Protein AF-A0A0U5NRX4-F1 (afdb_monomer)

Solvent-accessible surface area (backbone atoms only — not comparable to full-atom values): 5399 Å² total; per-residue (Å²): 111,68,68,61,33,54,51,49,36,49,51,48,51,50,49,64,69,50,47,58,55,40,50,52,48,52,51,53,56,69,75,45,86,70,86,80,71,52,75,68,56,57,48,52,51,51,49,30,50,50,54,52,51,52,49,51,51,50,52,46,43,60,67,60,47,64,34,87,88,38,40,75,78,53,66,84,43,94,61,42,73,64,51,42,34,66,76,48,81,81,84,121

Secondary structure (DSSP, 8-state):
-HHHHHHHHHHHHHHHHHTHHHHHHHHHHHHS--TT--HHHHHHHHHHHHHHHHHHHHHHHHHHTSSTTTHHHHTTSTTHHHHHHHH-TT--

Foldseek 3Di:
DVVVLVVLQVVLVVLVVCLVVLVVVLVVVVPDPPPDDDPVVVVSNVVSVVSNVVVVVVVCCLVPCPDPVNVVVCVPPPCVVNVCSHRPVDPD

Radius of gyration: 17.12 Å; Cα contacts (8 Å, |Δi|>4): 42; chains: 1; bounding box: 37×24×47 Å

pLDDT: mean 72.94, std 11.6, range [46.16, 88.94]

Sequence (92 aa):
MKYAATILQMLDGIFTNLICIPILFILYCKFSPFKKRGKKWKLVYRICLGLVMLYLIRCFFAGFIFTEINYPRFTDSPFLPVYEALFYPNHG

Mean predicted aligned error: 10.57 Å

Structure (mmCIF, N/CA/C/O backbone):
data_AF-A0A0U5NRX4-F1
#
_entry.id   AF-A0A0U5NRX4-F1
#
loop_
_atom_site.group_PDB
_atom_site.id
_atom_site.type_symbol
_atom_site.label_atom_id
_atom_site.label_alt_id
_atom_site.label_comp_id
_atom_site.label_asym_id
_atom_site.label_entity_id
_atom_site.label_seq_id
_atom_site.pdbx_PDB_ins_code
_atom_site.Cartn_x
_atom_site.Cartn_y
_atom_site.Cartn_z
_atom_site.occupancy
_atom_site.B_iso_or_equiv
_atom_site.auth_seq_id
_atom_site.auth_comp_id
_atom_site.auth_asym_id
_atom_site.auth_atom_id
_atom_site.pdbx_PDB_model_num
ATOM 1 N N . MET A 1 1 ? 16.463 9.225 -15.126 1.00 56.22 1 MET A N 1
ATOM 2 C CA . MET A 1 1 ? 15.202 8.483 -14.882 1.00 56.22 1 MET A CA 1
ATOM 3 C C . MET A 1 1 ? 15.366 7.249 -13.987 1.00 56.22 1 MET A C 1
ATOM 5 O O . MET A 1 1 ? 14.460 6.997 -13.209 1.00 56.22 1 MET A O 1
ATOM 9 N N . LYS A 1 2 ? 16.512 6.538 -14.000 1.00 58.91 2 LYS A N 1
ATOM 10 C CA . LYS A 1 2 ? 16.757 5.347 -13.151 1.00 58.91 2 LYS A CA 1
ATOM 11 C C . LYS A 1 2 ? 16.504 5.560 -11.646 1.00 58.91 2 LYS A C 1
ATOM 13 O O . LYS A 1 2 ? 15.771 4.787 -11.052 1.00 58.91 2 LYS A O 1
ATOM 18 N N . TYR A 1 3 ? 17.000 6.651 -11.057 1.00 68.44 3 TYR A N 1
ATOM 19 C CA . TYR A 1 3 ? 16.773 6.950 -9.632 1.00 68.44 3 TYR A CA 1
ATOM 20 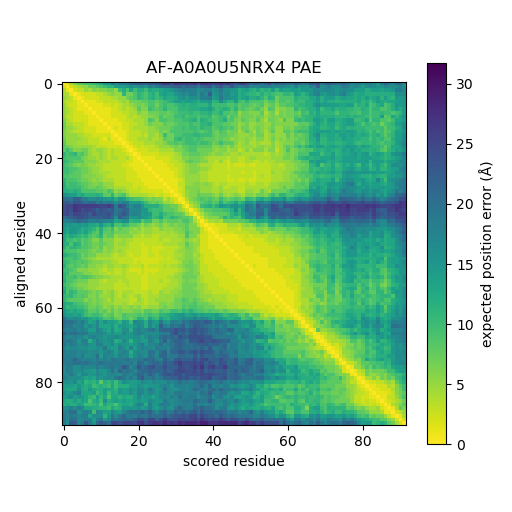C C . TYR A 1 3 ? 15.292 7.127 -9.262 1.00 68.44 3 TYR A C 1
ATOM 22 O O . TYR A 1 3 ? 14.860 6.654 -8.217 1.00 68.44 3 TYR A O 1
ATOM 30 N N . ALA A 1 4 ? 14.503 7.771 -10.129 1.00 67.94 4 ALA A N 1
ATOM 31 C CA . ALA A 1 4 ? 13.072 7.957 -9.899 1.00 67.94 4 ALA A CA 1
ATOM 32 C C . ALA A 1 4 ? 12.319 6.619 -9.961 1.00 67.94 4 ALA A C 1
ATOM 34 O O . ALA A 1 4 ? 11.463 6.365 -9.120 1.00 67.94 4 ALA A O 1
ATOM 35 N N . ALA A 1 5 ? 12.692 5.741 -10.897 1.00 68.31 5 ALA A N 1
ATOM 36 C CA . ALA A 1 5 ? 12.139 4.393 -11.001 1.00 68.31 5 ALA A CA 1
ATOM 37 C C . ALA A 1 5 ? 12.438 3.547 -9.750 1.00 68.31 5 ALA A C 1
ATOM 39 O O . ALA A 1 5 ? 11.531 2.940 -9.190 1.00 68.31 5 ALA A O 1
ATOM 40 N N . THR A 1 6 ? 13.678 3.572 -9.251 1.00 73.81 6 THR A N 1
ATOM 41 C CA . THR A 1 6 ? 14.062 2.837 -8.034 1.00 73.81 6 THR A CA 1
ATOM 42 C C . THR A 1 6 ? 13.324 3.346 -6.794 1.00 73.81 6 THR A C 1
ATOM 44 O O . THR A 1 6 ? 12.857 2.551 -5.982 1.00 73.81 6 THR A O 1
ATOM 47 N N . ILE A 1 7 ? 13.165 4.667 -6.654 1.00 76.25 7 ILE A N 1
ATOM 48 C CA . ILE A 1 7 ? 12.406 5.265 -5.546 1.00 76.25 7 ILE A CA 1
ATOM 49 C C . ILE A 1 7 ? 10.927 4.868 -5.624 1.00 76.25 7 ILE A C 1
ATOM 51 O O . ILE A 1 7 ? 10.331 4.536 -4.601 1.00 76.25 7 ILE A O 1
ATOM 55 N N . LEU A 1 8 ? 10.339 4.862 -6.824 1.00 76.00 8 LEU A N 1
ATOM 56 C CA . LEU A 1 8 ? 8.954 4.440 -7.037 1.00 76.00 8 LEU A CA 1
ATOM 57 C C . LEU A 1 8 ? 8.749 2.959 -6.708 1.00 76.00 8 LEU A C 1
ATOM 59 O O . LEU A 1 8 ? 7.787 2.634 -6.021 1.00 76.00 8 LEU A O 1
ATOM 63 N N . GLN A 1 9 ? 9.662 2.079 -7.120 1.00 73.50 9 GLN A N 1
ATOM 64 C CA . GLN A 1 9 ? 9.618 0.655 -6.768 1.00 73.50 9 GLN A CA 1
ATOM 65 C C . GLN A 1 9 ? 9.758 0.430 -5.264 1.00 73.50 9 GLN A C 1
ATOM 67 O O . GLN A 1 9 ? 9.038 -0.383 -4.690 1.00 73.50 9 GLN A O 1
ATOM 72 N N . MET A 1 10 ? 10.651 1.171 -4.604 1.00 77.25 10 MET A N 1
ATOM 73 C CA . MET A 1 10 ? 10.815 1.092 -3.155 1.00 77.25 10 MET A CA 1
ATOM 74 C C . MET A 1 10 ? 9.547 1.553 -2.427 1.00 77.25 10 MET A C 1
ATOM 76 O O . MET A 1 10 ? 9.066 0.861 -1.531 1.00 77.25 10 MET A O 1
ATOM 80 N N . LEU A 1 11 ? 8.980 2.695 -2.828 1.00 78.50 11 LEU A N 1
ATOM 81 C CA . LEU A 1 11 ? 7.722 3.211 -2.284 1.00 78.50 11 LEU A CA 1
ATOM 82 C C . LEU A 1 11 ? 6.574 2.231 -2.490 1.00 78.50 11 LEU A C 1
ATOM 84 O O . LEU A 1 11 ? 5.788 2.006 -1.576 1.00 78.50 11 LEU A O 1
ATOM 88 N N . ASP A 1 12 ? 6.496 1.635 -3.671 1.00 77.75 12 ASP A N 1
ATOM 89 C CA . ASP A 1 12 ? 5.450 0.693 -4.015 1.00 77.75 12 ASP A CA 1
ATOM 90 C C . ASP A 1 12 ? 5.584 -0.643 -3.270 1.00 77.75 12 ASP A C 1
ATOM 92 O O . ASP A 1 12 ? 4.594 -1.190 -2.782 1.00 77.75 12 ASP A O 1
ATOM 96 N N . GLY A 1 13 ? 6.815 -1.120 -3.073 1.00 77.88 13 GLY A N 1
ATOM 97 C CA . GLY A 1 13 ? 7.107 -2.269 -2.221 1.00 77.88 13 GLY A CA 1
ATOM 98 C C . GLY A 1 13 ? 6.729 -2.011 -0.761 1.00 77.88 13 GLY A C 1
ATOM 99 O O . GLY A 1 13 ? 6.099 -2.857 -0.124 1.00 77.88 13 GLY A O 1
ATOM 100 N N . ILE A 1 14 ? 7.044 -0.828 -0.228 1.00 81.06 14 ILE A N 1
ATOM 101 C CA . ILE A 1 14 ? 6.634 -0.420 1.124 1.00 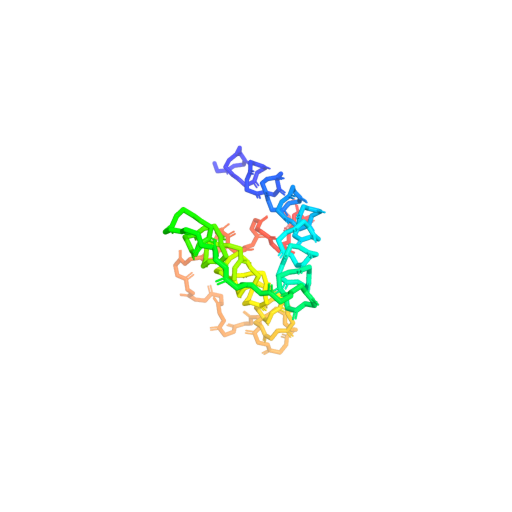81.06 14 ILE A CA 1
AT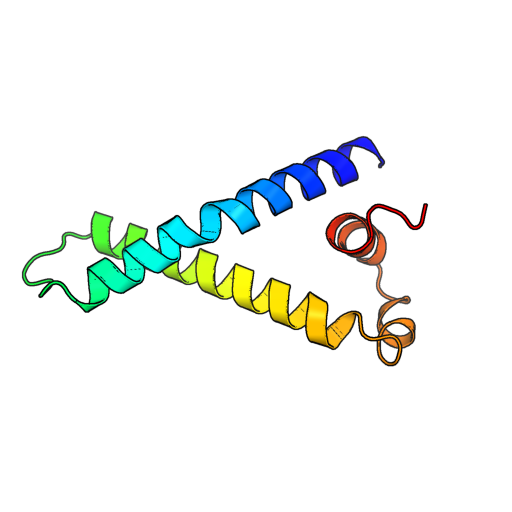OM 102 C C . ILE A 1 14 ? 5.107 -0.328 1.212 1.00 81.06 14 ILE A C 1
ATOM 104 O O . ILE A 1 14 ? 4.514 -0.851 2.153 1.00 81.06 14 ILE A O 1
ATOM 108 N N . PHE A 1 15 ? 4.459 0.293 0.227 1.00 78.38 15 PHE A N 1
ATOM 109 C CA . PHE A 1 15 ? 3.008 0.457 0.180 1.00 78.38 15 PHE A CA 1
ATOM 110 C C . PHE A 1 15 ? 2.284 -0.891 0.143 1.00 78.38 15 PHE A C 1
ATOM 112 O O . PHE A 1 15 ? 1.356 -1.111 0.919 1.00 78.38 15 PHE A O 1
ATOM 119 N N . THR A 1 16 ? 2.757 -1.816 -0.692 1.00 78.50 16 THR A N 1
ATOM 120 C CA . THR A 1 16 ? 2.203 -3.168 -0.822 1.00 78.50 16 THR A CA 1
ATOM 121 C C . THR A 1 16 ? 2.386 -3.978 0.460 1.00 78.50 16 THR A C 1
ATOM 123 O O . THR A 1 16 ? 1.448 -4.625 0.912 1.00 78.50 16 THR A O 1
ATOM 126 N N . ASN A 1 17 ? 3.550 -3.894 1.111 1.00 81.75 17 ASN A N 1
ATOM 127 C CA . ASN A 1 17 ? 3.784 -4.598 2.376 1.00 81.75 17 ASN A CA 1
ATOM 128 C C . ASN A 1 17 ? 2.990 -3.999 3.548 1.00 81.75 17 ASN A C 1
ATOM 130 O O . ASN A 1 17 ? 2.547 -4.722 4.441 1.00 81.75 17 ASN A O 1
ATOM 134 N N . LEU A 1 18 ? 2.781 -2.679 3.557 1.00 83.56 18 LEU A N 1
ATOM 135 C CA . LEU A 1 18 ? 2.083 -1.986 4.639 1.00 83.56 18 LEU A CA 1
ATOM 136 C C . LEU A 1 18 ? 0.568 -1.873 4.429 1.00 83.56 18 LEU A C 1
ATOM 138 O O . LEU A 1 18 ? -0.114 -1.459 5.366 1.00 83.56 18 LEU A O 1
ATOM 142 N N . ILE A 1 19 ? 0.010 -2.273 3.276 1.00 85.88 19 ILE A N 1
ATOM 143 C CA . ILE A 1 19 ? -1.439 -2.195 2.995 1.00 85.88 19 ILE A CA 1
ATOM 144 C C . ILE A 1 19 ? -2.283 -3.031 3.968 1.00 85.88 19 ILE A C 1
ATOM 146 O O . ILE A 1 19 ? -3.448 -2.717 4.229 1.00 85.88 19 ILE A O 1
ATOM 150 N N . CYS A 1 20 ? -1.682 -4.046 4.590 1.00 82.25 20 CYS A N 1
ATOM 151 C CA . CYS A 1 20 ? -2.310 -4.823 5.652 1.00 82.25 20 CYS A CA 1
ATOM 152 C C . CYS A 1 20 ? -2.763 -3.942 6.827 1.00 82.25 20 CYS A C 1
ATOM 154 O O . CYS A 1 20 ? -3.822 -4.189 7.395 1.00 82.25 20 CYS A O 1
ATOM 156 N N . ILE A 1 21 ? -2.025 -2.880 7.165 1.00 86.75 21 ILE A N 1
ATOM 157 C CA . ILE A 1 21 ? -2.349 -1.985 8.286 1.00 86.75 21 ILE A CA 1
ATOM 158 C C . ILE A 1 21 ? -3.686 -1.251 8.064 1.00 86.75 21 ILE A C 1
ATOM 160 O O . ILE A 1 21 ? -4.566 -1.377 8.919 1.00 86.75 21 ILE A O 1
ATOM 164 N N . PRO A 1 22 ? -3.910 -0.510 6.956 1.00 86.38 22 PRO A N 1
ATOM 165 C CA . PRO A 1 22 ? -5.197 0.129 6.700 1.00 86.38 22 PRO A CA 1
ATOM 166 C C . PRO A 1 22 ? -6.340 -0.878 6.511 1.00 86.38 22 PRO A C 1
ATOM 168 O O . PRO A 1 22 ? -7.454 -0.587 6.946 1.00 86.38 22 PRO A O 1
ATOM 171 N N . ILE A 1 23 ? -6.092 -2.068 5.948 1.00 86.50 23 ILE A N 1
ATOM 172 C CA . ILE A 1 23 ? -7.109 -3.131 5.831 1.00 86.50 23 ILE A CA 1
ATOM 173 C C . ILE A 1 23 ? -7.544 -3.626 7.217 1.00 86.50 23 ILE A C 1
ATOM 175 O O . ILE A 1 23 ? -8.735 -3.603 7.536 1.00 86.50 23 ILE A O 1
ATOM 179 N N . LEU A 1 24 ? -6.588 -4.016 8.066 1.00 87.38 24 LEU A N 1
ATOM 180 C CA . LEU A 1 24 ? -6.843 -4.454 9.440 1.00 87.38 24 LEU A CA 1
ATOM 181 C C . LEU A 1 24 ? -7.506 -3.349 10.257 1.00 87.38 24 LEU A C 1
ATOM 183 O O . LEU A 1 24 ? -8.418 -3.619 11.035 1.00 87.38 24 LEU A O 1
ATOM 187 N N . PHE A 1 25 ? -7.106 -2.097 10.039 1.00 86.06 25 PHE A N 1
ATOM 188 C CA . PHE A 1 25 ? -7.740 -0.951 10.666 1.00 86.06 25 PHE A CA 1
ATOM 189 C C . PHE A 1 25 ? -9.212 -0.829 10.267 1.00 86.06 25 PHE A C 1
ATOM 191 O O . PHE A 1 25 ? -10.055 -0.690 11.147 1.00 86.06 25 PHE A O 1
ATOM 198 N N . ILE A 1 26 ? -9.557 -0.914 8.978 1.00 86.12 26 ILE A N 1
ATOM 199 C CA . ILE A 1 26 ? -10.953 -0.870 8.502 1.00 86.12 26 ILE A CA 1
ATOM 200 C C . ILE A 1 26 ? -11.764 -2.042 9.067 1.00 86.12 26 ILE A C 1
ATOM 202 O O . ILE A 1 26 ? -12.892 -1.841 9.516 1.00 86.12 26 ILE A O 1
ATOM 206 N N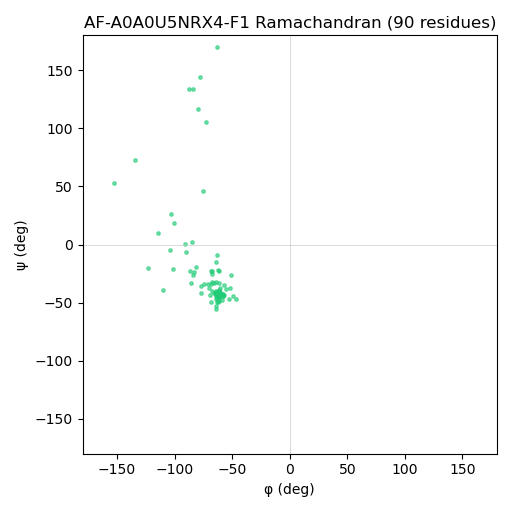 . LEU A 1 27 ? -11.194 -3.247 9.098 1.00 86.00 27 LEU A N 1
ATOM 207 C CA . LEU A 1 27 ? -11.821 -4.434 9.689 1.00 86.00 27 LEU A CA 1
ATOM 208 C C . LEU A 1 27 ? -12.077 -4.250 11.186 1.00 86.00 27 LEU A C 1
ATOM 210 O O . LEU A 1 27 ? -13.209 -4.417 11.639 1.00 86.00 27 LEU A O 1
ATOM 214 N N . TYR A 1 28 ? -11.072 -3.802 11.938 1.00 85.25 28 TYR A N 1
ATOM 215 C CA . TYR A 1 28 ? -11.224 -3.411 13.339 1.00 85.25 28 TYR A CA 1
ATOM 216 C C . TYR A 1 28 ? -12.311 -2.344 13.498 1.00 85.25 28 TYR A C 1
ATOM 218 O O . TYR A 1 28 ? -13.113 -2.388 14.435 1.00 85.25 28 TYR A O 1
ATOM 226 N N . CYS A 1 29 ? -12.386 -1.407 12.546 1.00 79.44 29 CYS A N 1
ATOM 227 C CA . CYS A 1 29 ? -13.415 -0.386 12.547 1.00 79.44 29 CYS A CA 1
ATOM 228 C C . CYS A 1 29 ? -14.831 -0.936 12.336 1.00 79.44 29 CYS A C 1
ATOM 230 O O . CYS A 1 29 ? -15.787 -0.389 12.875 1.00 79.44 29 CYS A O 1
ATOM 232 N N . LYS A 1 30 ? -14.966 -2.001 11.548 1.00 81.88 30 LYS A N 1
ATOM 233 C CA . LYS A 1 30 ? -16.245 -2.628 11.215 1.00 81.88 30 LYS A CA 1
ATOM 234 C C . LYS A 1 30 ? -16.783 -3.498 12.353 1.00 81.88 30 LYS A C 1
ATOM 236 O O . LYS A 1 30 ? -17.992 -3.535 12.555 1.00 81.88 30 LYS A O 1
ATOM 241 N N . PHE A 1 31 ? -15.901 -4.181 13.084 1.00 80.00 31 PHE A N 1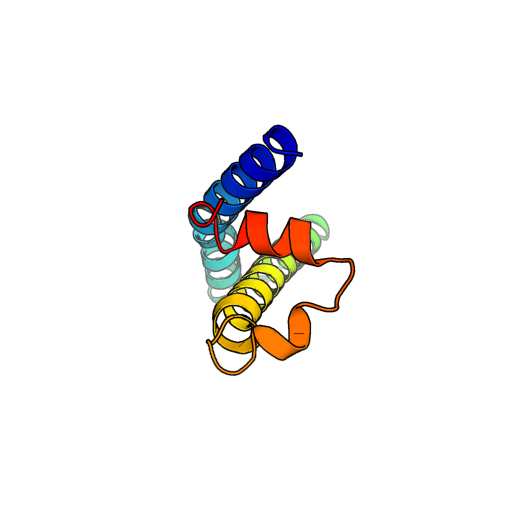
ATOM 242 C CA . PHE A 1 31 ? -16.286 -5.100 14.163 1.00 80.00 31 PHE A CA 1
ATOM 243 C C . PHE A 1 31 ? -16.474 -4.432 15.527 1.00 80.00 31 PHE A C 1
ATOM 245 O O . PHE A 1 31 ? -17.183 -4.965 16.377 1.00 80.00 31 PHE A O 1
ATOM 252 N N . SER A 1 32 ? -15.873 -3.266 15.761 1.00 73.19 32 SER A N 1
ATOM 253 C CA . SER A 1 32 ? -16.114 -2.515 16.991 1.00 73.19 32 SER A CA 1
ATOM 254 C C . SER A 1 32 ? -17.340 -1.601 16.812 1.00 73.19 32 SER A C 1
ATOM 256 O O . SER A 1 32 ? -17.449 -0.915 15.796 1.00 73.19 32 SER A O 1
ATOM 258 N N . PRO A 1 33 ? -18.292 -1.549 17.761 1.00 59.81 33 PRO A N 1
ATOM 259 C CA . PRO A 1 33 ? -19.419 -0.627 17.691 1.00 59.81 33 PRO A CA 1
ATOM 260 C C . PRO A 1 33 ? -18.933 0.803 17.970 1.00 59.81 33 PRO A C 1
ATOM 262 O O . PRO A 1 33 ? -18.625 1.194 19.095 1.00 59.81 33 PRO A O 1
ATOM 265 N N . PHE A 1 34 ? -18.857 1.607 16.910 1.00 61.16 34 PHE A N 1
ATOM 266 C CA . PHE A 1 34 ? -18.234 2.938 16.848 1.00 61.16 34 PHE A CA 1
ATOM 267 C C . PHE A 1 34 ? -19.038 4.059 17.506 1.00 61.16 34 PHE A C 1
ATOM 269 O O . PHE A 1 34 ? -19.205 5.146 16.949 1.00 61.16 34 PHE A O 1
ATOM 276 N N . LYS A 1 35 ? -19.550 3.833 18.714 1.00 53.75 35 LYS A N 1
ATOM 277 C CA . LYS A 1 35 ? -20.603 4.687 19.270 1.00 53.75 35 LYS A CA 1
ATOM 278 C C . LYS A 1 35 ? -20.190 6.150 19.524 1.00 53.75 35 LYS A C 1
ATOM 280 O O . LYS A 1 35 ? -21.080 6.980 19.638 1.00 53.75 35 LYS A O 1
ATOM 285 N N . LYS A 1 36 ? -18.893 6.514 19.537 1.00 57.31 36 LYS A N 1
ATOM 286 C CA . LYS A 1 36 ? -18.418 7.919 19.653 1.00 57.31 36 LYS A CA 1
ATOM 287 C C . LYS A 1 36 ? -17.039 8.189 19.013 1.00 57.31 36 LYS A C 1
ATOM 289 O O . LYS A 1 36 ? -16.145 8.729 19.660 1.00 57.31 36 LYS A O 1
ATOM 294 N N . ARG A 1 37 ? -16.805 7.837 17.743 1.00 66.56 37 ARG A N 1
ATOM 295 C CA . ARG A 1 37 ? -15.537 8.224 17.080 1.00 66.56 37 ARG A CA 1
ATOM 296 C C . ARG A 1 37 ? -15.565 9.686 16.606 1.00 66.56 37 ARG A C 1
ATOM 298 O O . ARG A 1 37 ? -16.360 10.063 15.746 1.00 66.56 37 ARG A O 1
ATOM 305 N N . GLY A 1 38 ? -14.678 10.508 17.176 1.00 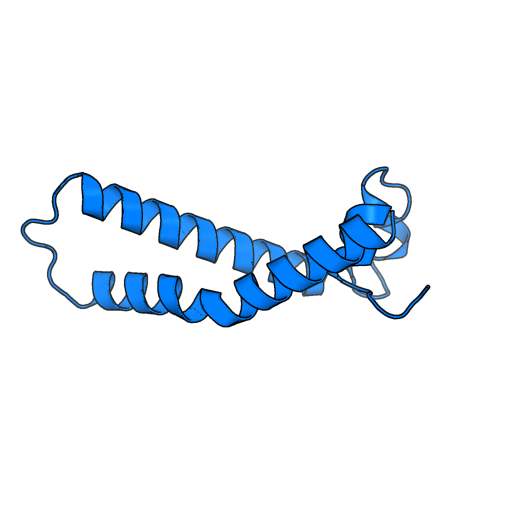76.12 38 GLY A N 1
ATOM 306 C CA . GLY A 1 38 ? -14.521 11.931 16.843 1.00 76.12 38 GLY A CA 1
ATOM 307 C C . GLY A 1 38 ? -14.069 12.191 15.396 1.00 76.12 38 GLY A C 1
ATOM 308 O O . GLY A 1 38 ? -13.659 11.279 14.677 1.00 76.12 38 GLY A O 1
ATOM 309 N N . LYS A 1 39 ? -14.107 13.461 14.960 1.00 81.25 39 LYS A N 1
ATOM 310 C CA . LYS A 1 39 ? -13.822 13.882 13.567 1.00 81.25 39 LYS A CA 1
ATOM 311 C C . LYS A 1 39 ? -12.484 13.350 13.018 1.00 81.25 39 LYS A C 1
ATOM 313 O O . LYS A 1 39 ? -12.428 12.938 11.862 1.00 81.25 39 LYS A O 1
ATOM 318 N N . LYS A 1 40 ? -11.441 13.288 13.858 1.00 82.38 40 LYS A N 1
ATOM 319 C CA . LYS A 1 40 ? -10.104 12.772 13.501 1.00 82.38 40 LYS A CA 1
ATOM 320 C C . LYS A 1 40 ? -10.142 11.304 13.064 1.00 82.38 40 LYS A C 1
ATOM 322 O O . LYS A 1 40 ? -9.595 10.950 12.030 1.00 82.38 40 LYS A O 1
ATOM 327 N N . TRP A 1 41 ? -10.875 10.463 13.787 1.00 82.06 41 TRP A N 1
ATOM 328 C CA . TRP A 1 41 ? -10.992 9.041 13.468 1.00 82.06 41 TRP A CA 1
ATOM 329 C C . TRP A 1 41 ? -11.759 8.774 12.170 1.00 82.06 41 TRP A C 1
ATOM 331 O O . TRP A 1 41 ? -11.426 7.842 11.444 1.00 82.06 41 TRP A O 1
ATOM 341 N N . LYS A 1 42 ? -12.762 9.604 11.853 1.00 83.38 42 LYS A N 1
ATOM 342 C CA . LYS A 1 42 ? -13.467 9.547 10.562 1.00 83.38 42 LYS A CA 1
ATOM 343 C C . LYS A 1 42 ? -12.568 9.967 9.397 1.00 83.38 42 LYS A C 1
ATOM 345 O O . LYS A 1 42 ? -12.745 9.474 8.288 1.00 83.38 42 LYS A O 1
ATOM 350 N N . LEU A 1 43 ? -11.630 10.890 9.621 1.00 87.56 43 LEU A N 1
ATOM 351 C CA . LEU A 1 43 ? -10.630 11.258 8.618 1.00 87.56 43 LEU A CA 1
ATOM 352 C C . LEU A 1 43 ? -9.649 10.106 8.383 1.00 87.56 43 LEU A C 1
ATOM 354 O O . LEU A 1 43 ? -9.480 9.703 7.241 1.00 87.56 43 LEU A O 1
ATOM 358 N N . VAL A 1 44 ? -9.093 9.523 9.450 1.00 86.62 44 VAL A N 1
ATOM 359 C CA . VAL A 1 44 ? -8.185 8.366 9.348 1.00 86.62 44 VAL A CA 1
ATOM 360 C C . VAL A 1 44 ? -8.865 7.193 8.644 1.00 86.62 44 VAL A C 1
ATOM 362 O O . VAL A 1 44 ? -8.291 6.635 7.721 1.00 86.62 44 VAL A O 1
ATOM 365 N N . TYR A 1 45 ? -10.118 6.877 8.989 1.00 86.38 45 TYR A N 1
ATOM 366 C CA . TYR A 1 45 ? -10.883 5.841 8.287 1.00 86.38 45 TYR A CA 1
ATOM 367 C C . TYR A 1 45 ? -11.017 6.125 6.784 1.00 86.38 45 TYR A C 1
ATOM 369 O O . TYR A 1 45 ? -10.805 5.230 5.973 1.00 86.38 45 TYR A O 1
ATOM 377 N N . ARG A 1 46 ? -11.326 7.373 6.400 1.00 87.06 46 ARG A N 1
ATOM 378 C CA . ARG A 1 46 ? -11.409 7.774 4.986 1.00 87.06 46 ARG A CA 1
ATOM 379 C C . ARG A 1 46 ? -10.063 7.667 4.271 1.00 87.06 46 ARG A C 1
ATOM 381 O O . ARG A 1 46 ? -10.038 7.205 3.137 1.00 87.06 46 ARG A O 1
ATOM 388 N N . ILE A 1 47 ? -8.968 8.043 4.932 1.00 88.94 47 ILE A N 1
ATOM 389 C CA . ILE A 1 47 ? -7.613 7.889 4.390 1.00 88.94 47 ILE A CA 1
ATOM 390 C C . ILE A 1 47 ? -7.299 6.403 4.191 1.00 88.94 47 ILE A C 1
ATOM 392 O O . ILE A 1 47 ? -6.923 6.016 3.092 1.00 88.94 47 ILE A O 1
ATOM 396 N N . CYS A 1 48 ? -7.528 5.554 5.199 1.00 88.25 48 CYS A N 1
ATOM 397 C CA . CYS A 1 48 ? -7.327 4.108 5.084 1.00 88.25 48 CYS A CA 1
ATOM 398 C C . CYS A 1 48 ? -8.154 3.508 3.945 1.00 88.25 48 CYS A C 1
ATOM 400 O O . CYS A 1 48 ? -7.627 2.721 3.166 1.00 88.25 48 CYS A O 1
ATOM 402 N N . LEU A 1 49 ? -9.422 3.906 3.813 1.00 87.06 49 LEU A N 1
ATOM 403 C CA . LEU A 1 49 ? -10.278 3.450 2.722 1.00 87.06 49 LEU A CA 1
ATOM 404 C C . LEU A 1 49 ? -9.708 3.869 1.362 1.00 87.06 49 LEU A C 1
ATOM 406 O O . LEU A 1 49 ? -9.622 3.040 0.464 1.00 87.06 49 LEU A O 1
ATOM 410 N N . GLY A 1 50 ? -9.266 5.122 1.226 1.00 88.88 50 GLY A N 1
ATOM 411 C CA . GLY A 1 50 ? -8.622 5.617 0.010 1.00 88.88 50 GLY A CA 1
ATOM 412 C C . GLY A 1 50 ? -7.358 4.835 -0.354 1.00 88.88 50 GLY A C 1
ATOM 413 O O . GLY A 1 50 ? -7.194 4.463 -1.512 1.00 88.88 50 GLY A O 1
ATOM 414 N N . LEU A 1 51 ? -6.508 4.517 0.628 1.00 87.12 51 LEU A N 1
ATOM 415 C CA . LEU A 1 51 ? -5.300 3.710 0.415 1.00 87.12 51 LEU A CA 1
ATOM 416 C C . LEU A 1 51 ? -5.649 2.295 -0.072 1.00 87.12 51 LEU A C 1
ATOM 418 O O . LEU A 1 51 ? -5.040 1.809 -1.019 1.00 87.12 51 LEU A O 1
ATOM 422 N N . VAL A 1 52 ? -6.665 1.654 0.516 1.00 87.31 52 VAL A N 1
ATOM 423 C CA . VAL A 1 52 ? -7.124 0.324 0.075 1.00 87.31 52 VAL A CA 1
ATOM 424 C C . VAL A 1 52 ? -7.710 0.370 -1.335 1.00 87.31 52 VAL A C 1
ATOM 426 O O . VAL A 1 52 ? -7.397 -0.495 -2.147 1.00 87.31 52 VAL A O 1
ATOM 429 N N . MET A 1 53 ? -8.508 1.388 -1.665 1.00 86.81 53 MET A N 1
ATOM 430 C CA . MET A 1 53 ? -9.036 1.553 -3.024 1.00 86.81 53 MET A CA 1
ATOM 431 C C . MET A 1 53 ?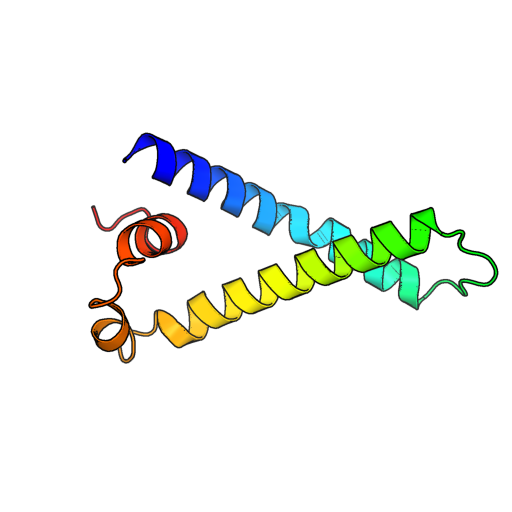 -7.913 1.777 -4.041 1.00 86.81 53 MET A C 1
ATOM 433 O O . MET A 1 53 ? -7.933 1.167 -5.105 1.00 86.81 53 MET A O 1
ATOM 437 N N . LEU A 1 54 ? -6.907 2.591 -3.705 1.00 85.44 54 LEU A N 1
ATOM 438 C CA . LEU A 1 54 ? -5.734 2.807 -4.554 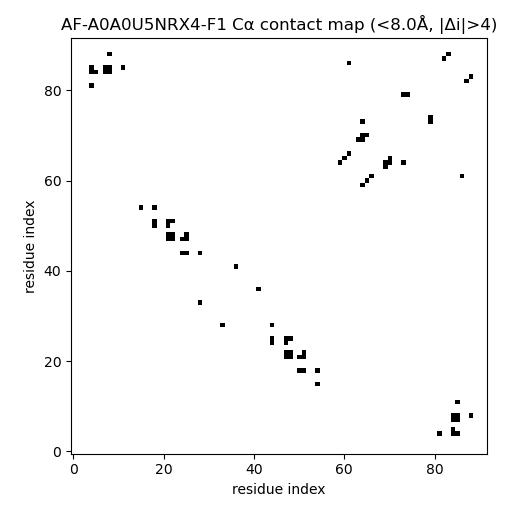1.00 85.44 54 LEU A CA 1
ATOM 439 C C . LEU A 1 54 ? -4.964 1.500 -4.796 1.00 85.44 54 LEU A C 1
ATOM 441 O O . LEU A 1 54 ? -4.557 1.228 -5.922 1.00 85.44 54 LEU A O 1
ATOM 445 N N . TYR A 1 55 ? -4.821 0.664 -3.765 1.00 84.00 55 TYR A N 1
ATOM 446 C CA . TYR A 1 55 ? -4.212 -0.658 -3.893 1.00 84.00 55 TYR A CA 1
ATOM 447 C C . TYR A 1 55 ? -5.023 -1.595 -4.798 1.00 84.00 55 TYR A C 1
ATOM 449 O O . TYR A 1 55 ? -4.458 -2.235 -5.679 1.00 84.00 55 TYR A O 1
ATOM 457 N N . LEU A 1 56 ? -6.349 -1.635 -4.651 1.00 83.56 56 LEU A N 1
ATOM 458 C CA . LEU A 1 56 ? -7.212 -2.432 -5.529 1.00 83.56 56 LEU A CA 1
ATOM 459 C C . LEU A 1 56 ? -7.132 -1.968 -6.986 1.00 83.56 56 LEU A C 1
ATOM 461 O O . LEU A 1 56 ? -7.063 -2.799 -7.886 1.00 83.56 56 LEU A O 1
ATOM 465 N N . ILE A 1 57 ? -7.089 -0.654 -7.216 1.00 82.06 57 ILE A N 1
ATOM 466 C CA . ILE A 1 57 ? -6.873 -0.068 -8.541 1.00 82.06 57 ILE A CA 1
ATOM 467 C C . ILE A 1 57 ? -5.510 -0.501 -9.098 1.00 82.06 57 ILE A C 1
ATOM 469 O O . ILE A 1 57 ? -5.429 -0.906 -10.255 1.00 82.06 57 ILE A O 1
ATOM 473 N N . ARG A 1 58 ? -4.450 -0.491 -8.280 1.00 79.69 58 ARG A N 1
ATOM 474 C CA . ARG A 1 58 ? -3.130 -1.005 -8.669 1.00 79.69 58 ARG A CA 1
ATOM 475 C C . ARG A 1 58 ? -3.192 -2.486 -9.063 1.00 79.69 58 ARG A C 1
ATOM 477 O O . ARG A 1 58 ? -2.680 -2.843 -10.120 1.00 79.69 58 ARG A O 1
ATOM 484 N N . CYS A 1 59 ? -3.837 -3.335 -8.261 1.00 78.50 59 CYS A N 1
ATOM 485 C CA . CYS A 1 59 ? -4.027 -4.756 -8.576 1.00 78.50 59 CYS A CA 1
ATOM 486 C C . CYS A 1 59 ? -4.835 -4.955 -9.862 1.00 78.50 59 CYS A C 1
ATOM 488 O O . CYS A 1 59 ? -4.497 -5.816 -10.670 1.00 78.50 59 CYS A O 1
ATOM 490 N N . PHE A 1 60 ? -5.876 -4.146 -10.070 1.00 78.62 60 PHE A N 1
ATOM 491 C CA . PHE A 1 60 ? -6.667 -4.167 -11.293 1.00 78.62 60 PHE A CA 1
ATOM 492 C C . PHE A 1 60 ? -5.813 -3.794 -12.502 1.00 78.62 60 PHE A C 1
ATOM 494 O O . PHE A 1 60 ? -5.835 -4.508 -13.492 1.00 78.62 60 PHE A O 1
ATOM 501 N N . PHE A 1 61 ? -5.001 -2.740 -12.421 1.00 72.81 61 PHE A N 1
ATOM 502 C CA . PHE A 1 61 ? -4.094 -2.378 -13.507 1.00 72.81 61 PHE A CA 1
ATOM 503 C C . PHE A 1 61 ? -3.044 -3.460 -13.778 1.00 72.81 61 PHE A C 1
ATOM 505 O O . PHE A 1 61 ? -2.863 -3.830 -14.936 1.00 72.81 61 PHE A O 1
ATOM 512 N N . ALA A 1 62 ? -2.433 -4.034 -12.740 1.00 69.88 62 ALA A N 1
ATOM 513 C CA . ALA A 1 62 ? -1.512 -5.162 -12.880 1.00 69.88 62 ALA A CA 1
ATOM 514 C C . ALA A 1 62 ? -2.168 -6.374 -13.571 1.00 69.88 62 ALA A C 1
ATOM 516 O O . ALA A 1 62 ? -1.563 -6.978 -14.449 1.00 69.88 62 ALA A O 1
ATOM 517 N N . GLY A 1 63 ? -3.412 -6.711 -13.215 1.00 66.69 63 GLY A N 1
ATOM 518 C CA . GLY A 1 63 ? -4.124 -7.863 -13.779 1.00 66.69 63 GLY A CA 1
ATOM 519 C C . GLY A 1 63 ? -4.829 -7.612 -15.119 1.00 66.69 63 GLY A C 1
ATOM 520 O O . GLY A 1 63 ? -5.034 -8.552 -15.879 1.00 66.69 63 GLY A O 1
ATOM 521 N N . PHE A 1 64 ? -5.220 -6.370 -15.421 1.00 65.62 64 PHE A N 1
ATOM 522 C CA . PHE A 1 64 ? -6.079 -6.028 -16.564 1.00 65.62 64 PHE A CA 1
ATOM 523 C C . PHE A 1 64 ? -5.352 -5.266 -17.681 1.00 65.62 64 PHE A C 1
ATOM 525 O O . PHE A 1 64 ? -5.616 -5.522 -18.855 1.00 65.62 64 PHE A O 1
ATOM 532 N N . ILE A 1 65 ? -4.446 -4.337 -17.351 1.00 57.84 65 ILE A N 1
ATOM 533 C CA . ILE A 1 65 ? -3.697 -3.548 -18.351 1.00 57.84 65 ILE A CA 1
ATOM 534 C C . ILE A 1 65 ? -2.443 -4.287 -18.831 1.00 57.84 65 ILE A C 1
ATOM 536 O O . ILE A 1 65 ? -2.099 -4.187 -20.006 1.00 57.84 65 ILE A O 1
ATOM 540 N N . PHE A 1 66 ? -1.805 -5.070 -17.960 1.00 54.38 66 PHE A N 1
ATOM 541 C CA . PHE A 1 66 ? -0.521 -5.728 -18.233 1.00 54.38 66 PHE A CA 1
ATOM 542 C C . PHE A 1 66 ? -0.636 -7.228 -18.553 1.00 54.38 66 PHE A C 1
ATOM 544 O O . PHE A 1 66 ? 0.304 -7.994 -18.369 1.00 54.38 66 PHE A O 1
ATOM 551 N N . THR A 1 67 ? -1.787 -7.663 -19.068 1.00 55.97 67 THR A N 1
ATOM 552 C CA . THR A 1 67 ? -1.887 -8.946 -19.779 1.00 55.97 67 THR A CA 1
ATOM 553 C C . THR A 1 67 ? -1.322 -8.789 -21.192 1.00 55.97 67 THR A C 1
ATOM 555 O O . THR A 1 67 ? -1.515 -7.741 -21.812 1.00 55.97 67 THR A O 1
ATOM 558 N N . GLU A 1 68 ? -0.652 -9.821 -21.727 1.00 55.00 68 GLU A N 1
ATOM 559 C CA . GLU A 1 68 ? 0.007 -9.793 -23.056 1.00 55.00 68 GLU A CA 1
ATOM 560 C C . GLU A 1 68 ? -0.911 -9.294 -24.188 1.00 55.00 68 GLU A C 1
ATOM 562 O O . GLU A 1 68 ? -0.456 -8.710 -25.166 1.00 55.00 68 GLU A O 1
ATOM 567 N N . ILE A 1 69 ? -2.222 -9.469 -24.020 1.00 56.66 69 ILE A N 1
ATOM 568 C CA . ILE A 1 69 ? -3.265 -9.071 -24.970 1.00 56.66 69 ILE A CA 1
ATOM 569 C C . ILE A 1 69 ? 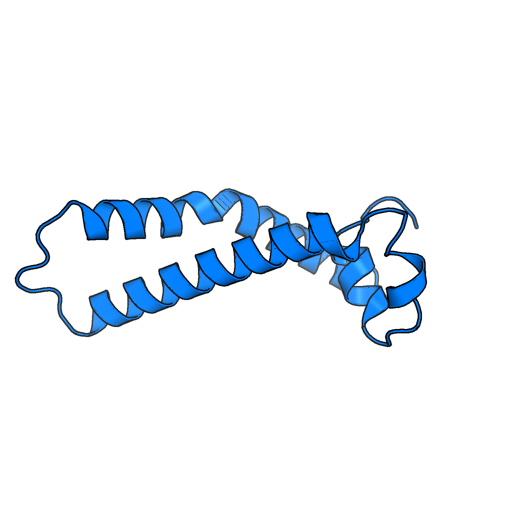-3.497 -7.547 -24.980 1.00 56.66 69 ILE A C 1
ATOM 571 O O . ILE A 1 69 ? -3.805 -6.972 -26.024 1.00 56.66 69 ILE A O 1
ATOM 575 N N . ASN A 1 70 ? -3.360 -6.878 -23.831 1.00 59.72 70 ASN A N 1
ATOM 576 C CA . ASN A 1 70 ? -3.679 -5.457 -23.658 1.00 59.72 70 ASN A CA 1
ATOM 577 C C . ASN A 1 70 ? -2.442 -4.551 -23.661 1.00 59.72 70 ASN A C 1
ATOM 579 O O . ASN A 1 70 ? -2.568 -3.372 -23.989 1.00 59.72 70 ASN A O 1
ATOM 583 N N . TYR A 1 71 ? -1.255 -5.095 -23.379 1.00 61.28 71 TYR A N 1
ATOM 584 C CA . TYR A 1 71 ? 0.014 -4.361 -23.376 1.00 61.28 71 TYR A CA 1
ATOM 585 C C . TYR A 1 71 ? 0.261 -3.504 -24.640 1.00 61.28 71 TYR A C 1
ATOM 587 O O . TYR A 1 71 ? 0.611 -2.330 -24.478 1.00 61.28 71 TYR A O 1
ATOM 595 N N . PRO A 1 72 ? -0.001 -3.994 -25.877 1.00 63.22 72 PRO A N 1
ATOM 596 C CA . PRO A 1 72 ? 0.227 -3.224 -27.106 1.00 63.22 72 PRO A CA 1
ATOM 597 C C . PRO A 1 72 ? -0.706 -2.013 -27.265 1.00 63.22 72 PRO A C 1
ATOM 599 O O . PRO A 1 72 ? -0.399 -1.081 -27.995 1.00 63.22 72 PRO A O 1
ATOM 602 N N . ARG A 1 73 ? -1.876 -2.017 -26.609 1.00 63.56 73 ARG A N 1
ATOM 603 C CA . ARG A 1 73 ? -2.860 -0.919 -26.700 1.00 63.56 73 ARG A CA 1
ATOM 604 C C . ARG A 1 73 ? -2.539 0.256 -25.789 1.00 63.56 73 ARG A C 1
ATOM 606 O O . ARG A 1 73 ? -3.070 1.343 -25.992 1.00 63.56 73 ARG A O 1
ATOM 613 N N . PHE A 1 74 ? -1.717 0.032 -24.771 1.00 59.69 74 PHE A N 1
ATOM 614 C CA . PHE A 1 74 ? -1.351 1.056 -23.798 1.00 59.69 74 PHE A CA 1
ATOM 615 C C . PHE A 1 74 ? 0.063 1.607 -24.028 1.00 59.69 74 PHE A C 1
ATOM 617 O O . PHE A 1 74 ? 0.436 2.571 -23.362 1.00 59.69 74 PHE A O 1
ATOM 624 N N . THR A 1 75 ? 0.808 1.051 -24.994 1.00 60.31 75 THR A N 1
ATOM 625 C CA . THR A 1 75 ? 2.190 1.428 -25.349 1.00 60.31 75 THR A CA 1
ATOM 626 C C . THR A 1 75 ? 2.308 2.817 -25.984 1.00 60.31 75 THR A C 1
ATOM 628 O O . THR A 1 75 ? 3.343 3.461 -25.853 1.00 60.31 75 THR A O 1
ATOM 631 N N . ASP A 1 76 ? 1.219 3.329 -26.564 1.00 61.91 76 ASP A N 1
ATOM 632 C CA . ASP A 1 76 ? 1.154 4.663 -27.182 1.00 61.91 76 ASP A CA 1
ATOM 633 C C . ASP A 1 76 ? 0.851 5.798 -26.178 1.00 61.91 76 ASP A C 1
ATOM 635 O O . ASP A 1 76 ? 0.701 6.963 -26.551 1.00 61.91 76 ASP A O 1
ATOM 639 N N . SER A 1 77 ? 0.731 5.482 -24.883 1.00 63.91 77 SER A N 1
ATOM 640 C CA . SER A 1 77 ? 0.417 6.462 -23.840 1.00 63.91 77 SER A CA 1
ATOM 641 C C . SER A 1 77 ? 1.674 7.194 -23.345 1.00 63.91 77 SER A C 1
ATOM 643 O O . SER A 1 77 ? 2.646 6.545 -22.956 1.00 63.91 77 SER A O 1
ATOM 645 N N . PRO A 1 78 ? 1.659 8.535 -23.211 1.00 63.25 78 PRO A N 1
ATOM 646 C CA . PRO A 1 78 ? 2.800 9.311 -22.707 1.00 63.25 78 PRO A CA 1
ATOM 647 C C . PRO A 1 78 ? 3.186 8.992 -21.249 1.00 63.25 78 PRO A C 1
ATOM 649 O O . PRO A 1 78 ? 4.224 9.437 -20.766 1.00 63.25 78 PRO A O 1
ATOM 652 N N . PHE A 1 79 ? 2.368 8.217 -20.534 1.00 60.97 79 PHE A N 1
ATOM 653 C CA . PHE A 1 79 ? 2.607 7.814 -19.147 1.00 60.97 79 PHE A CA 1
ATOM 654 C C . PHE A 1 79 ? 3.368 6.482 -19.005 1.00 60.97 79 PHE A C 1
ATOM 656 O O . PHE A 1 79 ? 3.658 6.064 -17.881 1.00 60.97 79 PHE A O 1
ATOM 663 N N . LEU A 1 80 ? 3.737 5.836 -20.119 1.00 66.81 80 LEU A N 1
ATOM 664 C CA . LEU A 1 80 ? 4.438 4.548 -20.145 1.00 66.81 80 LEU A CA 1
ATOM 665 C C . LEU A 1 80 ? 5.646 4.417 -19.199 1.00 66.81 80 LEU A C 1
ATOM 667 O O . LEU A 1 80 ? 5.700 3.426 -18.471 1.00 66.81 80 LEU A O 1
ATOM 671 N N . PRO A 1 81 ? 6.579 5.391 -19.126 1.00 64.88 81 PRO A N 1
ATOM 672 C CA . PRO A 1 81 ? 7.819 5.191 -18.378 1.00 64.88 81 PRO A CA 1
ATOM 673 C C . PRO A 1 81 ? 7.607 5.088 -16.862 1.00 64.88 81 PRO A C 1
ATOM 675 O O . PRO A 1 81 ? 8.411 4.479 -16.159 1.00 64.88 81 PRO A O 1
ATOM 678 N N . VAL A 1 82 ? 6.525 5.673 -16.339 1.00 65.50 82 VAL A N 1
ATOM 679 C CA . VAL A 1 82 ? 6.169 5.568 -14.916 1.00 65.50 82 VAL A CA 1
ATOM 680 C C . VAL A 1 82 ? 5.555 4.202 -14.628 1.00 65.50 82 VAL A C 1
ATOM 682 O O . VAL A 1 82 ? 5.887 3.576 -13.623 1.00 65.50 82 VAL A O 1
ATOM 685 N N . TYR A 1 83 ? 4.692 3.716 -15.519 1.00 66.00 83 TYR A N 1
ATOM 686 C CA . TYR A 1 83 ? 4.050 2.417 -15.365 1.00 66.00 83 TYR A CA 1
ATOM 687 C C . TYR A 1 83 ? 5.032 1.253 -15.528 1.00 66.00 83 TYR A C 1
ATOM 689 O O . TYR A 1 83 ? 5.031 0.336 -14.712 1.00 66.00 83 TYR A O 1
ATOM 697 N N . GLU A 1 84 ? 5.917 1.310 -16.517 1.00 65.31 84 GLU A N 1
ATOM 698 C CA . GLU A 1 84 ? 6.942 0.288 -16.735 1.00 65.31 84 GLU A CA 1
ATOM 699 C C . GLU A 1 84 ? 7.880 0.175 -15.523 1.00 65.31 84 GLU A C 1
ATOM 701 O O . GLU A 1 84 ? 8.110 -0.918 -15.012 1.00 65.31 84 GLU A O 1
ATOM 706 N N . ALA A 1 85 ? 8.298 1.308 -14.949 1.00 66.94 85 ALA A N 1
ATOM 707 C CA . ALA A 1 85 ? 9.078 1.329 -13.714 1.00 66.94 85 ALA A CA 1
ATOM 708 C C . ALA A 1 85 ? 8.337 0.718 -12.510 1.00 66.94 85 ALA A C 1
ATOM 710 O O . ALA A 1 85 ? 8.972 0.123 -11.643 1.00 66.94 85 ALA A O 1
ATOM 711 N N . LEU A 1 86 ? 7.013 0.858 -12.435 1.00 65.00 86 LEU A N 1
ATOM 712 C CA . LEU A 1 86 ? 6.193 0.365 -11.323 1.00 65.00 86 LEU A CA 1
ATOM 713 C C . LEU A 1 86 ? 5.808 -1.114 -11.438 1.00 65.00 86 LEU A C 1
ATOM 715 O O . LEU A 1 86 ? 5.491 -1.713 -10.411 1.00 65.00 86 LEU A O 1
ATOM 719 N N . PHE A 1 87 ? 5.791 -1.685 -12.645 1.00 65.19 87 PHE A N 1
ATOM 720 C CA . PHE A 1 87 ? 5.269 -3.035 -12.896 1.00 65.19 87 PHE A CA 1
ATOM 721 C C . PHE A 1 87 ? 6.282 -3.995 -13.555 1.00 65.19 87 PHE A C 1
ATOM 723 O O . PHE A 1 87 ? 6.130 -5.203 -13.399 1.00 65.19 87 PHE A O 1
ATOM 730 N N . TYR A 1 88 ? 7.339 -3.495 -14.211 1.00 61.62 88 TYR A N 1
ATOM 731 C CA . TYR A 1 88 ? 8.364 -4.287 -14.914 1.00 61.62 88 TYR A CA 1
ATOM 732 C C . TYR A 1 88 ? 9.799 -3.805 -14.605 1.00 61.62 88 TYR A C 1
ATOM 734 O O . TYR A 1 88 ? 10.478 -3.241 -15.461 1.00 61.62 88 TYR A O 1
ATOM 742 N N . PRO A 1 89 ? 10.318 -4.059 -13.389 1.00 58.31 89 PRO A N 1
ATOM 743 C CA . PRO A 1 89 ? 11.663 -3.638 -12.978 1.00 58.31 89 PRO A CA 1
ATOM 744 C C . PRO A 1 89 ? 12.831 -4.231 -13.791 1.00 58.31 89 PRO A C 1
ATOM 746 O O . PRO A 1 89 ? 13.916 -3.660 -13.756 1.00 58.31 89 PRO A O 1
ATOM 749 N N . ASN A 1 90 ? 12.634 -5.366 -14.478 1.00 51.47 90 ASN A N 1
ATOM 750 C CA . ASN A 1 90 ? 13.716 -6.214 -15.011 1.00 51.47 90 ASN A CA 1
ATOM 751 C C . ASN A 1 90 ? 13.783 -6.305 -16.553 1.00 51.47 90 ASN A C 1
ATOM 753 O O . ASN A 1 90 ? 14.517 -7.142 -17.066 1.00 51.47 90 ASN A O 1
ATOM 757 N N . HIS A 1 91 ? 13.023 -5.491 -17.295 1.00 49.69 91 HIS A N 1
ATOM 758 C CA . HIS A 1 91 ? 13.012 -5.509 -18.772 1.00 49.69 91 HIS A CA 1
ATOM 759 C C . HIS A 1 91 ? 13.845 -4.388 -19.426 1.00 49.69 91 HIS A C 1
ATOM 761 O O . HIS A 1 91 ? 13.659 -4.100 -20.605 1.00 49.69 91 HIS A O 1
ATOM 767 N N . GLY A 1 92 ? 14.764 -3.768 -18.678 1.00 46.16 92 GLY A N 1
ATOM 768 C CA . GLY A 1 92 ? 15.657 -2.709 -19.166 1.00 46.16 92 GLY A CA 1
ATOM 769 C C . GLY A 1 92 ? 17.124 -3.101 -19.164 1.00 46.16 92 GLY A C 1
ATOM 770 O O . GLY A 1 92 ? 17.547 -3.761 -18.190 1.00 46.16 92 GLY A O 1
#